Protein AF-A0A6M4BU03-F1 (afdb_monomer)

Nearest PDB structures (foldseek):
  6pf1-assembly1_A  TM=1.002E+00  e=6.722E-17  Homo sapiens
  8hag-assembly1_K  TM=9.972E-01  e=3.784E-17  Homo sapiens
  8hai-assembly1_K  TM=1.001E+00  e=7.637E-17  Homo sapiens
  7szq-assembly1_A  TM=1.002E+00  e=1.989E-16  Homo sapiens
  8han-assembly1_K  TM=9.966E-01  e=1.356E-16  Homo sapiens

Radius of gyration: 16.06 Å; Cα contacts (8 Å, |Δi|>4): 123; chains: 1; bounding box: 38×26×46 Å

InterPro domains:
  IPR013178 Histone acetyltransferase Rtt109/CBP [PF08214] (1-131)
  IPR013178 Histone acetyltransferase Rtt109/CBP [PTHR13808] (1-131)
  IPR013178 Histone acetyltransferase Rtt109/CBP [SM01250] (1-131)
  IPR031162 CBP/p300-type histone acetyltransferase domain [PS51727] (1-131)

Foldseek 3Di:
DAADCPHDPPRYLEEEDQDDDDAQPDPPNVCSLVVVLCVVLVVLLVSVVSPRDYYYYDLDWDDVPDDRPDPDHDPPDDTDDSVVSVVSVVVSVVVSCVVVSDVDDDDPVVVCVVVVPDDPRNDHDDPPDPD

Organism: NCBI:txid2014633

Secondary structure (DSSP, 8-state):
-EE-TTSPTTTTTEEEE------TT-SSGGGHHHHHHHHHHHHHHHHHHTT--EEEE--PPPPTT--SSSSS--TT-PPPPHHHHHHHHHHHHHHHHHTTS-S----HHHHHHHTT--SGGGS---TT---

Solvent-accessible surface area (backbone atoms only — not comparable to full-atom values): 8233 Å² total; per-residue (Å²): 88,77,30,47,84,88,38,62,82,52,36,40,21,28,35,37,59,83,79,84,72,83,77,90,78,49,81,66,64,92,46,40,68,58,52,56,38,51,53,52,46,51,50,52,38,50,42,42,76,75,61,36,80,47,78,46,76,73,68,70,58,73,58,94,93,55,61,88,72,59,81,81,68,60,91,86,64,78,82,57,54,54,70,58,43,46,53,50,51,48,57,41,49,54,51,27,38,78,71,64,61,37,89,78,86,73,57,69,68,61,46,40,61,76,69,60,65,85,52,77,78,62,50,65,78,55,90,90,54,97,112

Sequence (131 aa):
QEYGSESPSPNTRRVYIAYLDSVHFFQPRQYRTAVYHEILLGYLDYAKQLGYTMAHIWACPPSEGDDYIFHCHPPEQKIPKPKRLQEWYKKMLDKGIIERIILDYKDILKQAMEDNISSAAELPYFEGDFW

pLDDT: mean 97.23, std 2.54, range [81.5, 98.88]

Structure (mmCIF, N/CA/C/O backbone):
data_AF-A0A6M4BU03-F1
#
_entry.id   AF-A0A6M4BU03-F1
#
loop_
_atom_site.group_PDB
_atom_site.id
_atom_site.type_symbol
_atom_site.label_atom_id
_atom_site.label_alt_id
_atom_site.label_comp_id
_atom_site.label_asym_id
_atom_site.label_entity_id
_atom_site.label_seq_id
_atom_site.pdbx_PDB_ins_code
_atom_site.Cartn_x
_atom_site.Cartn_y
_atom_site.Cartn_z
_atom_site.occupancy
_atom_site.B_iso_or_equiv
_atom_site.auth_seq_id
_atom_site.auth_comp_id
_atom_site.auth_asym_id
_atom_site.auth_atom_id
_atom_site.pdbx_PDB_model_num
ATOM 1 N N . GLN A 1 1 ? 2.754 -8.130 5.870 1.00 97.94 1 GLN A N 1
ATOM 2 C CA . GLN A 1 1 ? 2.440 -8.502 7.265 1.00 97.94 1 GLN A CA 1
ATOM 3 C C . GLN A 1 1 ? 0.929 -8.463 7.415 1.00 97.94 1 GLN A C 1
ATOM 5 O O . GLN A 1 1 ? 0.322 -7.525 6.908 1.00 97.94 1 GLN A O 1
ATOM 10 N N . GLU A 1 2 ? 0.320 -9.469 8.038 1.00 98.56 2 GLU A N 1
ATOM 11 C CA . GLU A 1 2 ? -1.141 -9.610 8.101 1.00 98.56 2 GLU A CA 1
ATOM 12 C C . GLU A 1 2 ? -1.582 -9.856 9.544 1.00 98.56 2 GLU A C 1
ATOM 14 O O . GLU A 1 2 ? -1.234 -10.869 10.146 1.00 98.56 2 GLU A O 1
ATOM 19 N N . TYR A 1 3 ? -2.351 -8.922 10.095 1.00 98.62 3 TYR A N 1
ATOM 20 C CA . TYR A 1 3 ? -2.844 -8.957 11.468 1.00 98.62 3 TYR A CA 1
ATOM 21 C C . TYR A 1 3 ? -4.321 -9.348 11.442 1.00 98.62 3 TYR A C 1
ATOM 23 O O . TYR A 1 3 ? -5.178 -8.561 11.035 1.00 98.62 3 TYR A O 1
ATOM 31 N N . GLY A 1 4 ? -4.603 -10.604 11.789 1.00 98.44 4 GLY A N 1
ATOM 32 C CA . GLY A 1 4 ? -5.924 -11.220 11.650 1.00 98.44 4 GLY A CA 1
ATOM 33 C C . GLY A 1 4 ? -6.974 -10.704 12.642 1.00 98.44 4 GLY A C 1
ATOM 34 O O . GLY A 1 4 ? -6.783 -9.706 13.339 1.00 98.44 4 GLY A O 1
ATOM 35 N N . SER A 1 5 ? -8.106 -11.411 12.717 1.00 98.00 5 SER A N 1
ATOM 36 C CA . SER A 1 5 ? -9.197 -11.097 13.655 1.00 98.00 5 SER A CA 1
ATOM 37 C C . SER A 1 5 ? -8.808 -11.258 15.122 1.00 98.00 5 SER A C 1
ATOM 39 O O . SER A 1 5 ? -9.342 -10.545 15.962 1.00 98.00 5 SER A O 1
ATOM 41 N N . GLU A 1 6 ? -7.866 -12.156 15.408 1.00 98.00 6 GLU A N 1
ATOM 42 C CA . GLU A 1 6 ? -7.403 -12.457 16.768 1.00 98.00 6 GLU A CA 1
ATOM 43 C C . GLU A 1 6 ? -6.251 -11.548 17.222 1.00 98.00 6 GLU A C 1
ATOM 45 O O . GLU A 1 6 ? -5.799 -11.636 18.362 1.00 98.00 6 GLU A O 1
ATOM 50 N N . SER A 1 7 ? -5.737 -10.678 16.343 1.00 98.25 7 SER A N 1
ATOM 51 C CA . SER A 1 7 ? -4.741 -9.684 16.743 1.00 98.25 7 SER A CA 1
ATOM 52 C C . SER A 1 7 ? -5.394 -8.633 17.645 1.00 98.25 7 SER A C 1
ATOM 54 O O . SER A 1 7 ? -6.515 -8.216 17.351 1.00 98.25 7 SER A O 1
ATOM 56 N N . PRO A 1 8 ? -4.728 -8.165 18.713 1.00 97.88 8 PRO A N 1
ATOM 57 C CA . PRO A 1 8 ? -5.265 -7.106 19.556 1.00 97.88 8 PRO A CA 1
ATOM 58 C C . PRO A 1 8 ? -5.348 -5.773 18.800 1.00 97.88 8 PRO A C 1
ATOM 60 O O . PRO A 1 8 ? -4.592 -5.512 17.858 1.00 97.88 8 PRO A O 1
ATOM 63 N N . SER A 1 9 ? -6.260 -4.911 19.249 1.00 96.56 9 SER A N 1
ATOM 64 C CA . SER A 1 9 ? -6.272 -3.500 18.853 1.00 96.56 9 SER A CA 1
ATOM 65 C C . SER A 1 9 ? -4.932 -2.853 19.242 1.00 96.56 9 SER A C 1
ATOM 67 O O . SER A 1 9 ? -4.421 -3.179 20.316 1.00 96.56 9 SER A O 1
ATOM 69 N N . PRO A 1 10 ? -4.355 -1.956 18.419 1.00 97.62 10 PRO A N 1
ATOM 70 C CA . PRO A 1 10 ? -4.931 -1.331 17.217 1.00 97.62 10 PRO A CA 1
ATOM 71 C C . PRO A 1 10 ? -4.721 -2.093 15.898 1.00 97.62 10 PRO A C 1
ATOM 73 O O . PRO A 1 10 ? -5.168 -1.620 14.852 1.00 97.62 10 PRO A O 1
ATOM 76 N N . ASN A 1 11 ? -4.082 -3.265 15.908 1.00 98.50 11 ASN A N 1
ATOM 77 C CA . ASN A 1 11 ? -3.650 -3.957 14.690 1.00 98.50 11 ASN A CA 1
ATOM 78 C C . ASN A 1 11 ? -4.696 -4.883 14.052 1.00 98.50 11 ASN A C 1
ATOM 80 O O . ASN A 1 11 ? -4.521 -5.279 12.902 1.00 98.50 11 ASN A O 1
ATOM 84 N N . THR A 1 12 ? -5.765 -5.237 14.767 1.00 98.56 12 THR A N 1
ATOM 85 C CA . THR A 1 12 ? -6.818 -6.159 14.308 1.00 98.56 12 THR A CA 1
ATOM 86 C C . THR A 1 12 ? -7.300 -5.862 12.882 1.00 98.56 12 THR A C 1
ATOM 88 O O . THR A 1 12 ? -7.699 -4.736 12.583 1.00 98.56 12 THR A O 1
ATOM 91 N N . ARG A 1 13 ? -7.333 -6.888 12.018 1.00 98.56 13 ARG A N 1
ATOM 92 C CA . ARG A 1 13 ? -7.816 -6.827 10.619 1.00 98.56 13 ARG A CA 1
ATOM 93 C C . ARG A 1 13 ? -7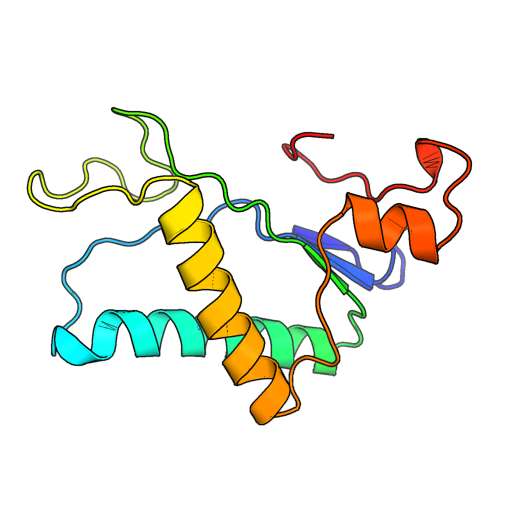.072 -5.824 9.727 1.00 98.56 13 ARG A C 1
ATOM 95 O O . ARG A 1 13 ? -7.671 -5.232 8.826 1.00 98.56 13 ARG A O 1
ATOM 102 N N . ARG A 1 14 ? -5.761 -5.665 9.921 1.00 98.81 14 ARG A N 1
ATOM 103 C CA . ARG A 1 14 ? -4.915 -4.787 9.096 1.00 98.81 14 ARG A CA 1
ATOM 104 C C . ARG A 1 14 ? -3.868 -5.569 8.312 1.00 98.81 14 ARG A C 1
ATOM 106 O O . ARG A 1 14 ? -3.296 -6.535 8.816 1.00 98.81 14 ARG A O 1
ATOM 113 N N . VAL A 1 15 ? -3.583 -5.121 7.095 1.00 98.88 15 VAL A N 1
ATOM 114 C CA . VAL A 1 15 ? -2.433 -5.584 6.305 1.00 98.88 15 VAL A CA 1
ATOM 115 C C . VAL A 1 15 ? -1.424 -4.453 6.130 1.00 98.88 15 VAL A C 1
ATOM 117 O O . VAL A 1 15 ? -1.807 -3.293 6.008 1.00 98.88 15 VAL A O 1
ATOM 120 N N . TYR A 1 16 ? -0.137 -4.787 6.112 1.00 98.75 16 TYR A N 1
ATOM 121 C CA . TYR A 1 16 ? 0.963 -3.845 5.886 1.00 98.75 16 TYR A CA 1
ATOM 122 C C . TYR A 1 16 ? 1.933 -4.400 4.837 1.00 98.75 16 TYR A C 1
ATOM 124 O O . TYR A 1 16 ? 2.414 -5.536 4.961 1.00 98.75 16 TYR A O 1
ATOM 132 N N . ILE A 1 17 ? 2.215 -3.607 3.800 1.00 98.38 17 ILE A N 1
ATOM 133 C CA . ILE A 1 17 ? 3.204 -3.942 2.770 1.00 98.38 17 ILE A CA 1
ATOM 134 C C . ILE A 1 17 ? 4.583 -3.527 3.283 1.00 98.38 17 ILE A C 1
ATOM 136 O O . ILE A 1 17 ? 4.936 -2.355 3.222 1.00 98.38 17 ILE A O 1
ATOM 140 N N . ALA A 1 18 ? 5.352 -4.501 3.775 1.00 96.12 18 ALA A N 1
ATOM 141 C CA . ALA A 1 18 ? 6.676 -4.246 4.343 1.00 96.12 18 ALA A CA 1
ATOM 142 C C . ALA A 1 18 ? 7.725 -3.948 3.263 1.00 96.12 18 ALA A C 1
ATOM 14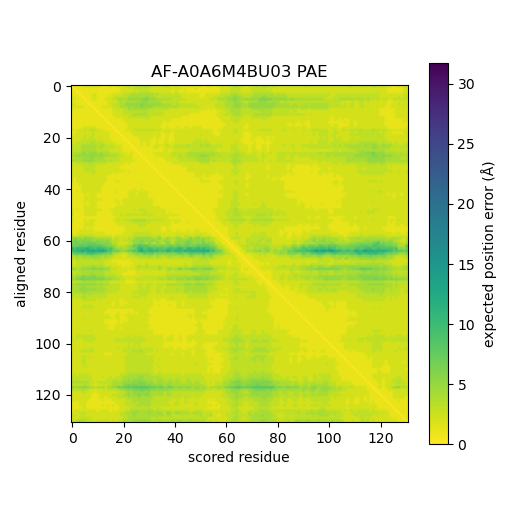4 O O . ALA A 1 18 ? 8.461 -2.975 3.364 1.00 96.12 18 ALA A O 1
ATOM 145 N N . TYR A 1 19 ? 7.760 -4.765 2.207 1.00 96.56 19 TYR A N 1
ATOM 146 C CA . TYR A 1 19 ? 8.648 -4.575 1.067 1.00 96.56 19 TYR A CA 1
ATOM 147 C C . TYR A 1 19 ? 7.925 -4.927 -0.225 1.00 96.56 19 TYR A C 1
ATOM 149 O O . TYR A 1 19 ? 7.1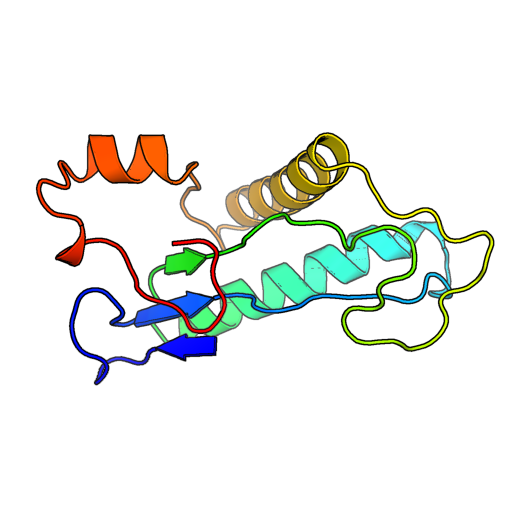46 -5.881 -0.286 1.00 96.56 19 TYR A O 1
ATOM 157 N N . LEU A 1 20 ? 8.217 -4.156 -1.264 1.00 97.19 20 LEU A N 1
ATOM 158 C CA . LEU A 1 20 ? 7.838 -4.442 -2.636 1.00 97.19 20 LEU A CA 1
ATOM 159 C C . LEU A 1 20 ? 8.987 -4.017 -3.532 1.00 97.19 20 LEU A C 1
ATOM 161 O O . LEU A 1 20 ? 9.543 -2.932 -3.367 1.00 97.19 20 LEU A O 1
ATOM 165 N N . ASP A 1 21 ? 9.320 -4.869 -4.488 1.00 97.94 21 ASP A N 1
ATOM 166 C CA . ASP A 1 21 ? 10.443 -4.644 -5.379 1.00 97.94 21 ASP A CA 1
ATOM 167 C C . ASP A 1 21 ? 10.159 -5.230 -6.762 1.00 97.94 21 ASP A C 1
ATOM 169 O O . ASP A 1 21 ? 9.247 -6.044 -6.937 1.00 97.94 21 ASP A O 1
ATOM 173 N N . SER A 1 22 ? 10.926 -4.816 -7.767 1.00 97.94 22 SER A N 1
ATOM 174 C CA . SER A 1 22 ? 10.801 -5.369 -9.112 1.00 97.94 22 SER A CA 1
ATOM 175 C C . SER A 1 22 ? 12.068 -5.187 -9.934 1.00 97.94 22 SER A C 1
ATOM 177 O O . SER A 1 22 ? 12.688 -4.130 -9.891 1.00 97.94 22 SER A O 1
ATOM 179 N N . VAL A 1 23 ? 12.345 -6.139 -10.824 1.00 97.38 23 VAL A N 1
ATOM 180 C CA . VAL A 1 23 ? 13.270 -5.947 -11.948 1.00 97.38 23 VAL A CA 1
ATOM 181 C C . VAL A 1 23 ? 12.494 -5.646 -13.231 1.00 97.38 23 VAL A C 1
ATOM 183 O O . VAL A 1 23 ? 11.453 -6.234 -13.523 1.00 97.38 23 VAL A O 1
ATOM 186 N N . HIS A 1 24 ? 12.972 -4.691 -14.023 1.00 96.94 24 HIS A N 1
ATOM 187 C CA . HIS A 1 24 ? 12.170 -4.021 -15.053 1.00 96.94 24 HIS A CA 1
ATOM 188 C C . HIS A 1 24 ? 11.986 -4.795 -16.378 1.00 96.94 24 HIS A C 1
ATOM 190 O O . HIS A 1 24 ? 11.540 -4.217 -17.371 1.00 96.94 24 HIS A O 1
ATOM 196 N N . PHE A 1 25 ? 12.257 -6.101 -16.397 1.00 97.88 25 PHE A N 1
ATOM 197 C CA . PHE A 1 25 ? 12.322 -6.928 -17.611 1.00 97.88 25 PHE A CA 1
ATOM 198 C C . PHE A 1 25 ? 10.978 -7.408 -18.184 1.00 97.88 25 PHE A C 1
ATOM 200 O O . PHE A 1 25 ? 10.978 -8.044 -19.235 1.00 97.88 25 PHE A O 1
ATOM 207 N N . PHE A 1 26 ? 9.841 -7.116 -17.541 1.00 98.31 26 PHE A N 1
ATOM 208 C CA . PHE A 1 26 ? 8.514 -7.539 -18.013 1.00 98.31 26 PHE A CA 1
ATOM 209 C C . PHE A 1 26 ? 8.270 -7.210 -19.501 1.00 98.31 26 PHE A C 1
ATOM 211 O O . PHE A 1 26 ? 8.522 -6.083 -19.942 1.00 98.31 26 PHE A O 1
ATOM 218 N N . GLN A 1 27 ? 7.713 -8.171 -20.248 1.00 97.62 27 GLN A N 1
ATOM 219 C CA . GLN A 1 27 ? 7.371 -8.032 -21.665 1.00 97.62 27 GLN A CA 1
ATOM 220 C C . GLN A 1 27 ? 5.889 -8.348 -21.927 1.00 97.62 27 GLN A C 1
ATOM 222 O O . GLN 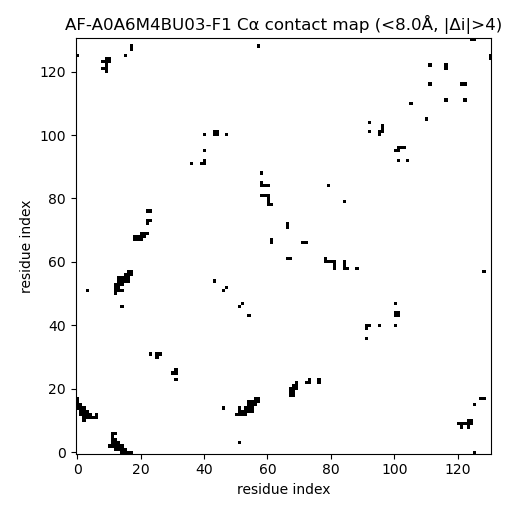A 1 27 ? 5.417 -9.382 -21.458 1.00 97.62 27 GLN A O 1
ATOM 227 N N . PRO A 1 28 ? 5.168 -7.526 -22.720 1.00 97.81 28 PRO A N 1
ATOM 228 C CA . PRO A 1 28 ? 5.603 -6.260 -23.330 1.00 97.81 28 PRO A CA 1
ATOM 229 C C . PRO A 1 28 ? 5.793 -5.121 -22.315 1.00 97.81 28 PRO A C 1
ATOM 231 O O . PRO A 1 28 ? 4.969 -4.929 -21.417 1.00 97.81 28 PRO A O 1
ATOM 234 N N . ARG A 1 29 ? 6.845 -4.305 -22.498 1.00 97.31 29 ARG A N 1
ATOM 235 C CA . ARG A 1 29 ? 7.227 -3.229 -21.557 1.00 97.31 29 ARG A CA 1
ATOM 236 C C . ARG A 1 29 ? 6.085 -2.264 -21.226 1.00 97.31 29 ARG A C 1
ATOM 238 O O . ARG A 1 29 ? 5.999 -1.820 -20.081 1.00 97.31 29 ARG A O 1
ATOM 245 N N . GLN A 1 30 ? 5.222 -1.928 -22.189 1.00 98.00 30 GLN A N 1
ATOM 246 C CA . GLN A 1 30 ? 4.139 -0.965 -21.957 1.00 98.00 30 GLN A CA 1
ATOM 247 C C . GLN A 1 30 ? 3.111 -1.419 -20.906 1.00 98.00 30 GLN A C 1
ATOM 249 O O . GLN A 1 30 ? 2.456 -0.571 -20.309 1.00 98.00 30 GLN A O 1
ATOM 254 N N . TYR A 1 31 ? 2.998 -2.724 -20.635 1.00 98.38 31 TYR A N 1
ATOM 255 C CA . TYR A 1 31 ? 2.039 -3.266 -19.666 1.00 98.38 31 TYR A CA 1
ATOM 256 C C . TYR A 1 31 ? 2.629 -3.491 -18.274 1.00 98.38 31 TYR A C 1
ATOM 258 O O . TYR A 1 31 ? 1.885 -3.758 -17.338 1.00 98.38 31 TYR A O 1
ATOM 266 N N . ARG A 1 32 ? 3.946 -3.331 -18.100 1.00 98.44 32 ARG A N 1
ATOM 267 C CA . ARG A 1 32 ? 4.647 -3.633 -16.843 1.00 98.44 32 ARG A CA 1
ATOM 268 C C . ARG A 1 32 ? 4.020 -2.955 -15.624 1.00 98.44 32 ARG A C 1
ATOM 270 O O . ARG A 1 32 ? 3.728 -3.608 -14.633 1.00 98.44 32 ARG A O 1
ATOM 277 N N . THR A 1 33 ? 3.790 -1.644 -15.703 1.00 98.25 33 THR A N 1
ATOM 278 C CA . THR A 1 33 ? 3.176 -0.899 -14.594 1.00 98.25 33 THR A CA 1
ATOM 279 C C . THR A 1 33 ? 1.732 -1.324 -14.343 1.00 98.25 33 THR A C 1
ATOM 281 O O . THR A 1 33 ? 1.348 -1.440 -13.186 1.00 98.25 33 THR A O 1
ATOM 284 N N . ALA A 1 34 ? 0.956 -1.589 -15.398 1.00 98.50 34 ALA A N 1
ATOM 285 C CA . ALA A 1 34 ? -0.414 -2.069 -15.245 1.00 98.50 34 ALA A CA 1
ATOM 286 C C . ALA A 1 34 ? -0.438 -3.410 -14.498 1.00 98.50 34 ALA A C 1
ATOM 288 O O . ALA A 1 34 ? -1.162 -3.549 -13.526 1.00 98.50 34 ALA A O 1
ATOM 289 N N . VAL A 1 35 ? 0.440 -4.345 -14.865 1.00 98.75 35 VAL A N 1
ATOM 290 C CA . VAL A 1 35 ? 0.552 -5.654 -14.204 1.00 98.75 35 VAL A CA 1
ATOM 291 C C . VAL A 1 35 ? 0.926 -5.524 -12.729 1.00 98.75 35 VAL A C 1
ATOM 293 O O . VAL A 1 35 ? 0.331 -6.194 -11.893 1.00 98.75 35 VAL A O 1
ATOM 296 N N . TYR A 1 36 ? 1.858 -4.636 -12.379 1.00 98.75 36 TYR A N 1
ATOM 297 C CA . TYR A 1 36 ? 2.190 -4.383 -10.972 1.00 98.75 36 TYR A CA 1
ATOM 298 C C . TYR A 1 36 ? 0.987 -3.853 -10.181 1.00 98.75 36 TYR A C 1
ATOM 300 O O . TYR A 1 36 ? 0.776 -4.260 -9.040 1.00 98.75 36 TYR A O 1
ATOM 308 N N . HIS A 1 37 ? 0.185 -2.970 -10.786 1.00 98.88 37 HIS A N 1
ATOM 309 C CA . HIS A 1 37 ? -1.044 -2.482 -10.163 1.00 98.88 37 HIS A CA 1
ATOM 310 C C . HIS A 1 37 ? -2.079 -3.600 -10.007 1.00 98.88 37 HIS A C 1
ATOM 312 O O . HIS A 1 37 ? -2.668 -3.698 -8.939 1.00 98.88 37 HIS A O 1
ATOM 318 N N . GLU A 1 38 ? -2.273 -4.459 -11.014 1.00 98.81 38 GLU A N 1
ATOM 319 C CA . GLU A 1 38 ? -3.212 -5.588 -10.918 1.00 98.81 38 GLU A CA 1
ATOM 320 C C . GLU A 1 38 ? -2.829 -6.565 -9.803 1.00 98.81 38 GLU A C 1
ATOM 322 O O . GLU A 1 38 ? -3.703 -7.043 -9.088 1.00 98.81 38 GLU A O 1
ATOM 327 N N . ILE A 1 39 ? -1.535 -6.836 -9.605 1.00 98.88 39 ILE A N 1
ATOM 328 C CA . ILE A 1 39 ? -1.073 -7.699 -8.506 1.00 98.88 39 ILE A CA 1
ATOM 329 C C . ILE A 1 39 ? -1.432 -7.080 -7.149 1.00 98.88 39 ILE A C 1
ATOM 331 O O . ILE A 1 39 ? -1.969 -7.764 -6.280 1.00 98.88 39 ILE A O 1
ATOM 335 N N . LEU A 1 40 ? -1.166 -5.782 -6.970 1.00 98.88 40 LEU A N 1
ATOM 336 C CA . LEU A 1 40 ? -1.487 -5.079 -5.727 1.00 98.88 40 LEU A CA 1
ATOM 337 C C . LEU A 1 40 ? -2.994 -4.999 -5.482 1.00 98.88 40 LEU A C 1
ATOM 339 O O . LEU A 1 40 ? -3.445 -5.284 -4.378 1.00 98.88 40 LEU A O 1
ATOM 343 N N . LEU A 1 41 ? -3.777 -4.652 -6.501 1.00 98.88 41 LEU A N 1
ATOM 344 C CA . LEU A 1 41 ? -5.232 -4.590 -6.395 1.00 98.88 41 LEU A CA 1
ATOM 345 C C . LEU A 1 41 ? -5.841 -5.965 -6.133 1.00 98.88 41 LEU A C 1
ATOM 347 O O . LEU A 1 41 ? -6.715 -6.075 -5.280 1.00 98.88 41 LEU A O 1
ATOM 351 N N . GLY A 1 42 ? -5.338 -7.013 -6.787 1.00 98.88 42 GLY A N 1
ATOM 352 C CA . GLY A 1 42 ? -5.740 -8.391 -6.518 1.00 98.88 42 GLY A CA 1
ATOM 353 C C . GLY A 1 42 ? -5.437 -8.816 -5.081 1.00 98.88 42 GLY A C 1
ATOM 354 O O . GLY A 1 42 ? -6.279 -9.441 -4.443 1.00 98.88 42 GLY A O 1
ATOM 355 N N . TYR A 1 43 ? -4.282 -8.422 -4.531 1.00 98.88 43 TYR A N 1
ATOM 356 C CA . TYR A 1 43 ? -3.968 -8.652 -3.119 1.00 98.88 43 TYR A CA 1
ATOM 357 C C . TYR A 1 43 ? -4.937 -7.918 -2.183 1.00 98.88 43 TYR A C 1
ATOM 359 O O . TYR A 1 43 ? -5.461 -8.520 -1.247 1.00 98.88 43 TYR A O 1
ATOM 367 N N . LEU A 1 44 ? -5.208 -6.634 -2.441 1.00 98.88 44 LEU A N 1
ATOM 368 C CA . LEU A 1 44 ? -6.124 -5.838 -1.620 1.00 98.88 44 LEU A CA 1
ATOM 369 C C . LEU A 1 44 ? -7.563 -6.363 -1.683 1.00 98.88 44 LEU A C 1
ATOM 371 O O . LEU A 1 44 ? -8.231 -6.422 -0.651 1.00 98.88 44 LEU A O 1
ATOM 375 N N . ASP A 1 45 ? -8.030 -6.779 -2.861 1.00 98.81 45 ASP A N 1
ATOM 376 C CA . ASP A 1 45 ? -9.354 -7.380 -3.021 1.00 98.81 45 ASP A CA 1
ATOM 377 C C . ASP A 1 45 ? -9.447 -8.721 -2.292 1.00 98.81 45 ASP A C 1
ATOM 379 O O . ASP A 1 45 ? -10.394 -8.964 -1.545 1.00 98.81 45 ASP A O 1
ATOM 383 N N . TYR A 1 46 ? -8.418 -9.561 -2.409 1.00 98.81 46 TYR A N 1
ATOM 384 C CA . TYR A 1 46 ? -8.352 -10.823 -1.682 1.00 98.81 46 TYR A CA 1
ATOM 385 C C . TYR A 1 46 ? -8.353 -10.616 -0.159 1.00 98.81 46 TYR A C 1
ATOM 387 O O . TYR A 1 46 ? -9.155 -11.224 0.551 1.00 98.81 46 TYR A O 1
ATOM 395 N N . ALA A 1 47 ? -7.523 -9.705 0.359 1.00 98.75 47 ALA A N 1
ATOM 396 C CA . ALA A 1 47 ? -7.500 -9.371 1.783 1.00 98.75 47 ALA A CA 1
ATOM 397 C C . ALA A 1 47 ? -8.864 -8.837 2.260 1.00 98.75 47 ALA A C 1
ATOM 399 O O . ALA A 1 47 ? -9.369 -9.239 3.310 1.00 98.75 47 ALA A O 1
ATOM 400 N N . LYS A 1 48 ? -9.522 -7.990 1.464 1.00 98.56 48 LYS A N 1
ATOM 401 C CA . LYS A 1 48 ? -10.882 -7.521 1.752 1.00 98.56 48 LYS A CA 1
ATOM 402 C C . LYS A 1 48 ? -11.887 -8.673 1.826 1.00 98.56 48 LYS A C 1
ATOM 404 O O . LYS A 1 48 ? -12.691 -8.702 2.757 1.00 98.56 48 LYS A O 1
ATOM 409 N N . GLN A 1 49 ? -11.839 -9.631 0.899 1.00 98.50 49 GLN A N 1
ATOM 410 C CA . GLN A 1 49 ? -12.714 -10.815 0.914 1.00 98.50 49 GLN A CA 1
ATOM 411 C C . GLN A 1 49 ? -12.503 -11.682 2.167 1.00 98.50 49 GLN A C 1
ATOM 413 O O . GLN A 1 49 ? -13.462 -12.245 2.692 1.00 98.50 49 GLN A O 1
ATOM 418 N N . LEU A 1 50 ? -11.277 -11.736 2.695 1.00 98.56 50 LEU A N 1
ATOM 419 C CA . LEU A 1 50 ? -10.960 -12.390 3.971 1.00 98.56 50 LEU A CA 1
ATOM 420 C C . LEU A 1 50 ? -11.377 -11.571 5.211 1.00 98.56 50 LEU A C 1
ATOM 422 O O . LEU A 1 50 ? -11.270 -12.042 6.346 1.00 98.56 50 LEU A O 1
ATOM 426 N N . GLY A 1 51 ? -11.879 -10.351 5.018 1.00 98.56 51 GLY A N 1
ATOM 427 C CA . GLY A 1 51 ? -12.377 -9.483 6.081 1.00 98.56 51 GLY A CA 1
ATOM 428 C C . GLY A 1 51 ? -11.312 -8.601 6.732 1.00 98.56 51 GLY A C 1
ATOM 429 O O . GLY A 1 51 ? -11.527 -8.142 7.856 1.00 98.56 51 GLY A O 1
ATOM 430 N N . TYR A 1 52 ? -10.173 -8.365 6.077 1.00 98.81 52 TYR A N 1
ATOM 431 C CA . TYR A 1 52 ? -9.288 -7.263 6.457 1.00 98.81 52 TYR A CA 1
ATOM 432 C C . TYR A 1 52 ? -9.957 -5.934 6.099 1.00 98.81 52 TYR A C 1
ATOM 434 O O . TYR A 1 52 ? -10.622 -5.814 5.070 1.00 98.81 52 TYR A O 1
ATOM 442 N N . THR A 1 53 ? -9.813 -4.937 6.967 1.00 98.38 53 THR A N 1
ATOM 443 C CA . THR A 1 53 ? -10.540 -3.666 6.853 1.00 98.38 53 THR A CA 1
ATOM 444 C C . THR A 1 53 ? -9.645 -2.513 6.431 1.00 98.38 53 THR A C 1
ATOM 446 O O . THR A 1 53 ? -10.147 -1.537 5.882 1.00 98.38 53 THR A O 1
ATOM 449 N N . MET A 1 54 ? -8.331 -2.609 6.664 1.00 98.44 54 MET A N 1
ATOM 450 C CA . MET A 1 54 ? -7.379 -1.555 6.315 1.00 98.44 54 MET A CA 1
ATOM 451 C C . MET A 1 54 ? -6.060 -2.119 5.795 1.00 98.44 54 MET A C 1
ATOM 453 O O . MET A 1 54 ? -5.540 -3.108 6.313 1.00 98.44 54 MET A O 1
ATOM 457 N N . ALA A 1 55 ? -5.500 -1.435 4.802 1.00 98.56 55 ALA A N 1
ATOM 458 C CA . ALA A 1 55 ? -4.184 -1.707 4.250 1.00 98.56 55 ALA A CA 1
ATOM 459 C C . ALA A 1 55 ? -3.269 -0.497 4.445 1.00 98.56 55 ALA A C 1
ATOM 461 O O . ALA A 1 55 ? -3.690 0.642 4.254 1.00 98.56 55 ALA A O 1
ATOM 462 N N . HIS A 1 56 ? -2.016 -0.760 4.802 1.00 98.75 56 HIS A N 1
ATOM 463 C CA . HIS A 1 56 ? -1.005 0.250 5.091 1.00 98.75 56 HIS A CA 1
ATOM 464 C C . HIS A 1 56 ? 0.167 0.101 4.132 1.00 98.75 56 HIS A C 1
ATOM 466 O O . HIS A 1 56 ? 0.680 -1.001 3.919 1.00 98.75 56 HIS A O 1
ATOM 472 N N . ILE A 1 57 ? 0.571 1.222 3.538 1.00 98.56 57 ILE A N 1
ATOM 473 C CA . ILE A 1 57 ? 1.664 1.287 2.570 1.00 98.56 57 ILE A CA 1
ATOM 474 C C . ILE A 1 57 ? 2.577 2.437 2.968 1.00 98.56 57 ILE A C 1
ATOM 476 O O . ILE A 1 57 ? 2.186 3.605 2.889 1.00 98.56 57 ILE A O 1
ATOM 480 N N . TRP A 1 58 ? 3.819 2.115 3.316 1.00 97.94 58 TRP A N 1
ATOM 481 C CA . TRP A 1 58 ? 4.866 3.116 3.426 1.00 97.94 58 TRP A CA 1
ATOM 482 C C . TRP A 1 58 ? 5.534 3.304 2.060 1.00 97.94 58 TRP A C 1
ATOM 484 O O . TRP A 1 58 ? 6.270 2.452 1.568 1.00 97.94 58 TRP A O 1
ATOM 494 N N . ALA A 1 59 ? 5.248 4.429 1.401 1.00 96.38 59 ALA A N 1
ATOM 495 C CA . ALA A 1 59 ? 5.805 4.753 0.087 1.00 96.38 59 ALA A CA 1
ATOM 496 C C . ALA A 1 59 ? 7.262 5.254 0.185 1.00 96.38 59 ALA A C 1
ATOM 498 O O . ALA A 1 59 ? 7.552 6.412 -0.134 1.00 96.38 59 ALA A O 1
ATOM 499 N N . CYS A 1 60 ? 8.166 4.376 0.620 1.00 94.50 60 CYS A N 1
ATOM 500 C CA . CYS A 1 60 ? 9.598 4.630 0.746 1.00 94.50 60 CYS A CA 1
ATOM 501 C C . CYS A 1 60 ? 10.350 3.970 -0.422 1.00 94.50 60 CYS A C 1
ATOM 503 O O . CYS A 1 60 ? 10.258 2.755 -0.581 1.00 94.50 60 CYS A O 1
ATOM 505 N N . PRO A 1 61 ? 11.022 4.728 -1.307 1.00 91.62 61 PRO A N 1
ATOM 506 C CA . PRO A 1 61 ? 11.953 4.130 -2.257 1.00 91.62 61 PRO A CA 1
ATOM 507 C C . PRO A 1 61 ? 13.252 3.711 -1.542 1.00 91.62 61 PRO A C 1
ATOM 509 O O . PRO A 1 61 ? 13.628 4.365 -0.566 1.00 91.62 61 PRO A O 1
ATOM 512 N N . PRO A 1 62 ? 13.970 2.688 -2.041 1.00 91.62 62 PRO A N 1
ATOM 513 C CA . PRO A 1 62 ? 15.262 2.304 -1.480 1.00 91.62 62 PRO A CA 1
ATOM 514 C C . PRO A 1 62 ? 16.284 3.441 -1.607 1.00 91.62 62 PRO A C 1
ATOM 516 O O . PRO A 1 62 ? 16.213 4.260 -2.535 1.00 91.62 62 PRO A O 1
ATOM 519 N N . SER A 1 63 ? 17.236 3.488 -0.672 1.00 89.00 63 SER A N 1
ATOM 520 C CA . SER A 1 63 ? 18.380 4.400 -0.754 1.00 89.00 63 SER A CA 1
ATOM 521 C C . SER A 1 63 ? 19.287 4.020 -1.927 1.00 89.00 63 SER A C 1
ATOM 523 O O . SER A 1 63 ? 19.221 2.916 -2.467 1.00 89.00 63 SER A O 1
ATOM 525 N N . GLU A 1 64 ? 20.154 4.941 -2.343 1.00 84.31 64 GLU A N 1
ATOM 526 C CA . GLU A 1 64 ? 21.130 4.649 -3.391 1.00 84.31 64 GLU A CA 1
ATOM 527 C C . GLU A 1 64 ? 22.081 3.527 -2.946 1.00 84.31 64 GLU A C 1
ATOM 529 O O . GLU A 1 64 ? 22.776 3.665 -1.943 1.00 84.31 64 GLU A O 1
ATOM 534 N N . GLY A 1 65 ? 22.103 2.427 -3.703 1.00 81.50 65 GLY A N 1
ATOM 535 C CA . GLY A 1 65 ? 22.915 1.243 -3.406 1.00 81.50 65 GLY A CA 1
ATOM 536 C C . GLY A 1 65 ? 22.214 0.164 -2.575 1.00 81.50 65 GLY A C 1
ATOM 537 O O . GLY A 1 65 ? 22.778 -0.921 -2.446 1.00 81.50 65 GLY A O 1
ATOM 538 N N . ASP A 1 66 ? 21.002 0.421 -2.074 1.00 90.06 66 ASP A N 1
ATOM 539 C CA . ASP A 1 66 ? 20.207 -0.568 -1.343 1.00 90.06 66 ASP A CA 1
ATOM 540 C C . ASP A 1 66 ? 19.269 -1.338 -2.286 1.00 90.06 66 ASP A C 1
ATOM 542 O O . ASP A 1 66 ? 18.627 -0.761 -3.167 1.00 90.06 66 ASP A O 1
ATOM 546 N N . ASP A 1 67 ? 19.132 -2.641 -2.040 1.00 92.69 67 ASP A N 1
ATOM 547 C CA . ASP A 1 67 ? 18.168 -3.519 -2.703 1.00 92.69 67 ASP A CA 1
ATOM 548 C C . ASP A 1 67 ? 17.149 -4.014 -1.666 1.00 92.69 67 ASP A C 1
ATOM 550 O O . ASP A 1 67 ? 17.536 -4.534 -0.618 1.00 92.69 67 ASP A O 1
ATOM 554 N N . TYR A 1 68 ? 15.845 -3.884 -1.940 1.00 93.50 68 TYR A N 1
ATOM 555 C CA . TYR A 1 68 ? 14.818 -4.391 -1.021 1.00 93.50 68 TYR A CA 1
ATOM 556 C C . TYR A 1 68 ? 14.675 -5.911 -1.091 1.00 93.50 68 TYR A C 1
ATOM 558 O O . TYR A 1 68 ? 14.681 -6.570 -0.054 1.00 93.50 68 TYR A O 1
ATOM 566 N N . ILE A 1 69 ? 14.518 -6.477 -2.292 1.00 97.75 69 ILE A N 1
ATOM 567 C CA . ILE A 1 69 ? 14.309 -7.921 -2.474 1.00 97.75 69 ILE A CA 1
ATOM 568 C C . ILE A 1 69 ? 15.302 -8.483 -3.490 1.00 97.75 69 ILE A C 1
ATOM 570 O O . ILE A 1 69 ? 15.923 -9.516 -3.238 1.00 97.75 69 ILE A O 1
ATOM 574 N N . PHE A 1 70 ? 15.448 -7.839 -4.650 1.00 97.12 70 PHE A N 1
ATOM 575 C CA . PHE A 1 70 ? 16.266 -8.369 -5.737 1.00 97.12 70 PHE A CA 1
ATOM 576 C C . PHE A 1 70 ? 17.676 -7.796 -5.690 1.00 97.12 70 PHE A C 1
ATOM 578 O O . PHE A 1 70 ? 17.885 -6.620 -5.966 1.00 97.12 70 PHE A O 1
ATOM 585 N N . HIS A 1 71 ? 18.652 -8.648 -5.386 1.00 96.50 71 HIS A N 1
ATOM 586 C CA . HIS A 1 71 ? 20.051 -8.242 -5.381 1.00 96.50 71 HIS A CA 1
ATOM 587 C C . HIS A 1 71 ? 20.528 -7.804 -6.776 1.00 96.50 71 HIS A C 1
ATOM 589 O O . HIS A 1 71 ? 20.351 -8.541 -7.749 1.00 96.50 71 HIS A O 1
ATOM 595 N N . CYS A 1 72 ? 21.213 -6.660 -6.834 1.00 94.81 72 CYS A N 1
ATOM 596 C CA . CYS A 1 72 ? 21.873 -6.103 -8.012 1.00 94.81 72 CYS A CA 1
ATOM 597 C C . CYS A 1 72 ? 20.901 -5.784 -9.162 1.00 94.81 72 CYS A C 1
ATOM 599 O O . CYS A 1 72 ? 20.830 -6.472 -10.185 1.00 94.81 72 CYS A O 1
ATOM 6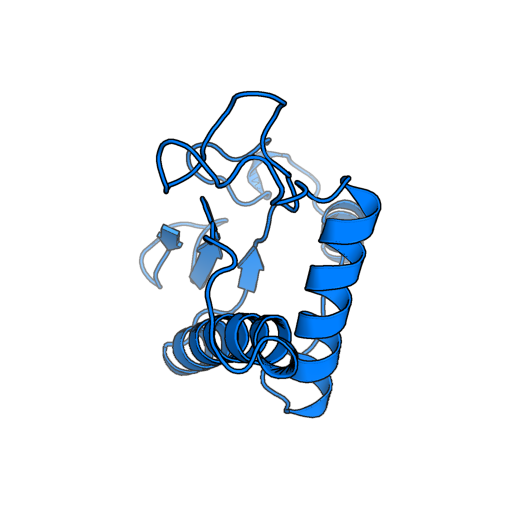01 N N . HIS A 1 73 ? 20.160 -4.687 -9.001 1.00 96.62 73 HIS A N 1
ATOM 602 C CA . HIS A 1 73 ? 19.284 -4.165 -10.046 1.00 96.62 73 HIS A CA 1
ATOM 603 C C . HIS A 1 73 ? 20.032 -3.797 -11.341 1.00 96.62 73 HIS A C 1
ATOM 605 O O . HIS A 1 73 ? 21.191 -3.374 -11.300 1.00 96.62 73 HIS A O 1
ATOM 611 N N . PRO A 1 74 ? 19.363 -3.877 -12.510 1.00 96.38 74 PRO A N 1
ATOM 612 C CA . PRO A 1 74 ? 19.952 -3.437 -13.771 1.00 96.38 74 PRO A CA 1
ATOM 613 C C . PRO A 1 74 ? 20.392 -1.964 -13.696 1.00 96.38 74 PRO A C 1
ATOM 615 O O . PRO A 1 74 ? 19.582 -1.133 -13.277 1.00 96.38 74 PRO A O 1
ATOM 618 N N . PRO A 1 75 ? 21.618 -1.599 -14.121 1.00 94.38 75 PRO A N 1
ATOM 619 C CA . PRO A 1 75 ? 22.151 -0.241 -13.948 1.00 94.38 75 PRO A CA 1
ATOM 620 C C . PRO A 1 75 ? 21.293 0.870 -14.576 1.00 94.38 75 PRO A C 1
ATOM 622 O O . PRO A 1 75 ? 21.296 2.014 -14.128 1.00 94.38 75 PRO A O 1
ATOM 625 N N . GLU A 1 76 ? 20.543 0.552 -15.630 1.00 95.31 76 GLU A N 1
ATOM 626 C CA . GLU A 1 76 ? 19.632 1.470 -16.311 1.00 95.31 76 GLU A CA 1
ATOM 627 C C . GLU A 1 76 ? 18.244 1.586 -15.650 1.00 95.31 76 GLU A C 1
ATOM 629 O O . GLU A 1 76 ? 17.440 2.451 -16.030 1.00 95.31 76 GLU A O 1
ATOM 634 N N . GLN A 1 77 ? 17.938 0.732 -14.668 1.00 96.25 77 GLN A N 1
ATOM 635 C CA . GLN A 1 77 ? 16.692 0.771 -13.915 1.00 96.25 77 GLN A CA 1
ATOM 636 C C . GLN A 1 77 ? 16.715 1.928 -12.913 1.00 96.25 77 GLN A C 1
ATOM 638 O O . GLN A 1 77 ? 17.391 1.906 -11.892 1.00 96.25 77 GLN A O 1
ATOM 643 N N . LYS A 1 78 ? 15.910 2.956 -13.185 1.00 94.19 78 LYS A N 1
ATOM 644 C CA . LYS A 1 78 ? 15.814 4.131 -12.311 1.00 94.19 78 LYS A CA 1
ATOM 645 C C . LYS A 1 78 ? 14.939 3.852 -11.091 1.00 94.19 78 LYS A C 1
ATOM 647 O O . LYS A 1 78 ? 13.757 3.540 -11.254 1.00 94.19 78 LYS A O 1
ATOM 652 N N . ILE A 1 79 ? 15.478 4.106 -9.902 1.00 94.88 79 ILE A N 1
ATOM 653 C CA . ILE A 1 79 ? 14.713 4.152 -8.650 1.00 94.88 79 ILE A CA 1
ATOM 654 C C . ILE A 1 79 ? 13.826 5.416 -8.653 1.00 94.88 79 ILE A C 1
ATOM 656 O O . ILE A 1 79 ? 14.302 6.516 -8.971 1.00 94.88 79 ILE A O 1
ATOM 660 N N . PRO A 1 80 ? 12.512 5.311 -8.377 1.00 94.50 80 PRO A N 1
ATOM 661 C CA . PRO A 1 80 ? 11.639 6.477 -8.316 1.00 94.50 80 PRO A CA 1
ATOM 662 C C . PRO A 1 80 ? 11.961 7.348 -7.094 1.00 94.50 80 PRO A C 1
ATOM 664 O O . PRO A 1 80 ? 12.142 6.854 -5.990 1.00 94.50 80 PRO A O 1
ATOM 667 N N . LYS A 1 81 ? 11.943 8.674 -7.265 1.00 95.12 81 LYS A N 1
ATOM 668 C CA . LYS A 1 81 ? 11.964 9.614 -6.130 1.00 95.12 81 LYS A CA 1
ATOM 669 C C . LYS A 1 81 ? 10.656 9.520 -5.320 1.00 95.12 81 LYS A C 1
ATOM 671 O O . LYS A 1 81 ? 9.628 9.192 -5.922 1.00 95.12 81 LYS A O 1
ATOM 676 N N . PRO A 1 82 ? 10.634 9.925 -4.032 1.00 95.75 82 PRO A N 1
ATOM 677 C CA . PRO A 1 82 ? 9.465 9.768 -3.156 1.00 95.75 82 PRO A CA 1
ATOM 678 C C . PRO A 1 82 ? 8.142 10.255 -3.764 1.00 95.75 82 PRO A C 1
ATOM 680 O O . PRO A 1 82 ? 7.176 9.502 -3.829 1.00 95.75 82 PRO A O 1
ATOM 683 N N . LYS A 1 83 ? 8.110 11.470 -4.332 1.00 97.00 83 LYS A N 1
ATOM 684 C CA . LYS A 1 83 ? 6.899 12.021 -4.971 1.00 97.00 83 LYS A CA 1
ATOM 685 C C . LYS A 1 83 ? 6.375 11.148 -6.119 1.00 97.00 83 LYS A C 1
ATOM 687 O O . LYS A 1 83 ? 5.173 10.940 -6.240 1.00 97.00 83 LYS A O 1
ATOM 692 N N . ARG A 1 84 ? 7.274 10.609 -6.949 1.00 97.69 84 ARG A N 1
ATOM 693 C CA . ARG A 1 84 ? 6.896 9.754 -8.084 1.00 97.69 84 ARG A CA 1
ATOM 694 C C . ARG A 1 84 ? 6.333 8.417 -7.607 1.00 97.69 84 ARG A C 1
ATOM 696 O O . ARG A 1 84 ? 5.393 7.920 -8.218 1.00 97.69 84 ARG A O 1
ATOM 703 N N . LEU A 1 85 ? 6.897 7.844 -6.542 1.00 98.12 85 LEU A N 1
ATOM 704 C CA . LEU A 1 85 ? 6.393 6.607 -5.946 1.00 98.12 85 LEU A CA 1
ATOM 705 C C . LEU A 1 85 ? 5.019 6.820 -5.291 1.00 98.12 85 LEU A C 1
ATOM 707 O O . LEU A 1 85 ? 4.114 6.017 -5.489 1.00 98.12 85 LEU A O 1
ATOM 711 N N . GLN A 1 86 ? 4.822 7.944 -4.600 1.00 98.31 86 GLN A N 1
ATOM 712 C CA . GLN A 1 86 ? 3.512 8.322 -4.060 1.00 98.31 86 GLN A CA 1
ATOM 713 C C . GLN A 1 86 ? 2.458 8.464 -5.166 1.00 98.31 86 GLN A C 1
ATOM 715 O O . GLN A 1 86 ? 1.360 7.931 -5.043 1.00 98.31 86 GLN A O 1
ATOM 720 N N . GLU A 1 87 ? 2.778 9.149 -6.268 1.00 98.56 87 GLU A N 1
ATOM 721 C CA . GLU A 1 87 ? 1.880 9.268 -7.428 1.00 98.56 87 GLU A CA 1
ATOM 722 C C . GLU A 1 87 ? 1.598 7.915 -8.096 1.00 98.56 87 GLU A C 1
ATOM 724 O O . GLU A 1 87 ? 0.503 7.697 -8.611 1.00 98.56 87 GLU A O 1
ATOM 729 N N . TRP A 1 88 ? 2.571 7.001 -8.088 1.00 98.69 88 TRP A N 1
ATOM 730 C CA . TRP A 1 88 ? 2.405 5.643 -8.598 1.00 98.69 88 TRP A CA 1
ATOM 731 C C . TRP A 1 88 ? 1.377 4.858 -7.773 1.00 98.69 88 TRP A C 1
ATOM 733 O O . TRP A 1 88 ? 0.417 4.342 -8.344 1.00 98.69 88 TRP A O 1
ATOM 743 N N . TYR A 1 89 ? 1.498 4.874 -6.439 1.00 98.81 89 TYR A N 1
ATOM 744 C CA . TYR A 1 89 ? 0.505 4.261 -5.553 1.00 98.81 89 TYR A CA 1
ATOM 745 C C . TYR A 1 89 ? -0.862 4.935 -5.662 1.00 98.81 89 TYR A C 1
ATOM 747 O O . TYR A 1 89 ? -1.854 4.231 -5.781 1.00 98.81 89 TYR A O 1
ATOM 755 N N . LYS A 1 90 ? -0.940 6.273 -5.707 1.00 98.75 90 LYS A N 1
ATOM 756 C CA . LYS A 1 90 ? -2.221 6.983 -5.886 1.00 98.75 90 LYS A CA 1
ATOM 757 C C . LYS A 1 90 ? -2.955 6.526 -7.146 1.00 98.75 90 LYS A C 1
ATOM 759 O O . LYS A 1 90 ? -4.120 6.180 -7.059 1.00 98.75 90 LYS A O 1
ATOM 764 N N . LYS A 1 91 ? -2.260 6.394 -8.282 1.00 98.81 91 LYS A N 1
ATOM 765 C CA . LYS A 1 91 ? -2.861 5.861 -9.520 1.00 98.81 91 LYS A CA 1
ATOM 766 C C . LYS A 1 91 ? -3.395 4.436 -9.364 1.00 98.81 91 LYS A C 1
ATOM 768 O O . LYS A 1 91 ? -4.420 4.107 -9.955 1.00 98.81 91 LYS A O 1
ATOM 773 N N . MET A 1 92 ? -2.687 3.585 -8.621 1.00 98.81 92 MET A N 1
ATOM 774 C CA . MET A 1 92 ? -3.150 2.232 -8.303 1.00 98.81 92 MET A CA 1
ATOM 775 C C . MET A 1 92 ? -4.402 2.280 -7.413 1.00 98.81 92 MET A C 1
ATOM 777 O O . MET A 1 92 ? -5.396 1.634 -7.731 1.00 98.81 92 MET A O 1
ATOM 781 N N . LEU A 1 93 ? -4.396 3.109 -6.365 1.00 98.88 93 LEU A N 1
ATOM 782 C CA . LEU A 1 93 ? -5.514 3.263 -5.432 1.00 98.88 93 LEU A CA 1
ATOM 783 C C . LEU A 1 93 ? -6.759 3.869 -6.107 1.00 98.88 93 LEU A C 1
ATOM 785 O O . LEU A 1 93 ? -7.861 3.372 -5.897 1.00 98.88 93 LEU A O 1
ATOM 789 N N . ASP A 1 94 ? -6.586 4.872 -6.973 1.00 98.88 94 ASP A N 1
ATOM 790 C CA . ASP A 1 94 ? -7.659 5.481 -7.773 1.00 98.88 94 ASP A CA 1
ATOM 791 C C . ASP A 1 94 ? -8.353 4.435 -8.657 1.00 98.88 94 ASP A C 1
ATOM 793 O O . ASP A 1 94 ? -9.583 4.375 -8.715 1.00 98.88 94 ASP A O 1
ATOM 797 N N . LYS A 1 95 ? -7.573 3.557 -9.307 1.00 98.81 95 LYS A N 1
ATOM 798 C CA . LYS A 1 95 ? -8.118 2.408 -10.047 1.00 98.81 95 LYS A CA 1
ATOM 799 C C . LYS A 1 95 ? -8.908 1.479 -9.118 1.00 98.81 95 LYS A C 1
ATOM 801 O O . LYS A 1 95 ? -10.024 1.096 -9.459 1.00 98.81 95 LYS A O 1
ATOM 806 N N . GLY A 1 96 ? -8.370 1.172 -7.937 1.00 98.81 96 GLY A N 1
ATOM 807 C CA . GLY A 1 96 ? -9.046 0.347 -6.932 1.00 98.81 96 GLY A CA 1
ATOM 808 C C . GLY A 1 96 ? -10.376 0.926 -6.442 1.00 98.81 96 GLY A C 1
ATOM 809 O O . GLY A 1 96 ? -11.304 0.162 -6.181 1.00 98.81 96 GLY A O 1
ATOM 810 N N . ILE A 1 97 ? -10.503 2.255 -6.361 1.00 98.75 97 ILE A N 1
ATOM 811 C CA . ILE A 1 97 ? -11.770 2.938 -6.050 1.00 98.75 97 ILE A CA 1
ATOM 812 C C . ILE A 1 97 ? -12.776 2.763 -7.193 1.00 98.75 97 ILE A C 1
ATOM 814 O O . ILE A 1 97 ? -13.925 2.388 -6.951 1.00 98.75 97 ILE A O 1
ATOM 818 N N . ILE A 1 98 ? -12.354 2.987 -8.443 1.00 98.62 98 ILE A N 1
ATOM 819 C CA . ILE A 1 98 ? -13.216 2.821 -9.630 1.00 98.62 98 ILE A CA 1
ATOM 820 C C . ILE A 1 98 ? -13.764 1.388 -9.710 1.00 98.62 98 ILE A C 1
ATOM 822 O O . ILE A 1 98 ? -14.943 1.184 -9.999 1.00 98.62 98 ILE A O 1
ATOM 826 N N . GLU A 1 99 ? -12.926 0.401 -9.398 1.00 98.38 99 GLU A N 1
ATOM 827 C CA . GLU A 1 99 ? -13.274 -1.025 -9.401 1.00 98.38 99 GLU A CA 1
ATOM 828 C C . GLU A 1 99 ? -13.964 -1.498 -8.113 1.00 98.38 99 GLU A C 1
ATOM 830 O O . GLU A 1 99 ? -14.325 -2.667 -8.002 1.00 98.38 99 GLU A O 1
ATOM 835 N N . ARG A 1 100 ? -14.207 -0.592 -7.154 1.00 98.31 100 ARG A N 1
ATOM 836 C CA . ARG A 1 100 ? -14.869 -0.862 -5.862 1.00 98.31 100 ARG A CA 1
ATOM 837 C C . ARG A 1 100 ? -14.138 -1.877 -4.976 1.00 98.31 100 ARG A C 1
ATOM 839 O O . ARG A 1 100 ? -14.731 -2.448 -4.054 1.00 98.31 100 ARG A O 1
ATOM 846 N N . ILE A 1 101 ? -12.845 -2.061 -5.210 1.00 98.56 101 ILE A N 1
ATOM 847 C CA . ILE A 1 101 ? -11.948 -2.813 -4.331 1.00 98.56 101 ILE A CA 1
ATOM 848 C C . ILE A 1 101 ? -11.698 -1.972 -3.076 1.00 98.56 101 ILE A C 1
ATOM 850 O O . ILE A 1 101 ? -11.932 -2.428 -1.958 1.00 98.56 101 ILE A O 1
ATOM 854 N N . ILE A 1 102 ? -11.347 -0.702 -3.267 1.00 98.69 102 ILE A N 1
ATOM 855 C CA . ILE A 1 102 ? -10.999 0.253 -2.211 1.00 98.69 102 ILE A CA 1
ATOM 856 C C . ILE A 1 102 ? -12.163 1.227 -2.015 1.00 98.69 102 ILE A C 1
ATOM 858 O O . ILE A 1 102 ? -12.757 1.681 -2.990 1.00 98.69 102 ILE A O 1
ATOM 862 N N . LEU A 1 103 ? -12.512 1.530 -0.763 1.00 98.31 103 LEU A N 1
ATOM 863 C CA . LEU A 1 103 ? -13.561 2.508 -0.460 1.00 98.31 103 LEU A CA 1
ATOM 864 C C . LEU A 1 103 ? -13.023 3.940 -0.575 1.00 98.31 103 LEU A C 1
ATOM 866 O O . LEU A 1 103 ? -13.567 4.756 -1.313 1.00 98.31 103 LEU A O 1
ATOM 870 N N . ASP A 1 104 ? -11.938 4.217 0.139 1.00 98.44 104 ASP A N 1
ATOM 871 C CA . ASP A 1 104 ? -11.191 5.466 0.134 1.00 98.44 104 ASP A CA 1
ATOM 872 C C . ASP A 1 104 ? -9.737 5.210 0.573 1.00 98.44 104 ASP A C 1
ATOM 874 O O . ASP A 1 104 ? -9.357 4.094 0.934 1.00 98.44 104 ASP A O 1
ATOM 878 N N . TYR A 1 105 ? -8.898 6.242 0.501 1.00 98.75 105 TYR A N 1
ATOM 879 C CA . TYR A 1 105 ? -7.569 6.233 1.104 1.00 98.75 105 TYR A CA 1
ATOM 880 C C . TYR A 1 105 ? -7.215 7.636 1.601 1.00 98.75 105 TYR A C 1
ATOM 882 O O . TYR A 1 105 ? -7.649 8.647 1.040 1.00 98.75 105 TYR A O 1
ATOM 890 N N . LYS A 1 106 ? -6.404 7.707 2.656 1.00 98.56 106 LYS A N 1
ATOM 891 C CA . LYS A 1 106 ? -5.954 8.959 3.279 1.00 98.56 106 LYS A CA 1
ATOM 892 C C . LYS A 1 106 ? -4.480 8.847 3.641 1.00 98.56 106 LYS A C 1
ATOM 894 O O . LYS A 1 106 ? -3.956 7.746 3.796 1.00 98.56 106 LYS A O 1
ATOM 899 N N . ASP A 1 107 ? -3.805 9.985 3.757 1.00 98.38 107 ASP A N 1
ATOM 900 C CA . ASP A 1 107 ? -2.532 10.010 4.471 1.00 98.38 107 ASP A CA 1
ATOM 901 C C . ASP A 1 107 ? -2.761 9.802 5.978 1.00 98.38 107 ASP A C 1
AT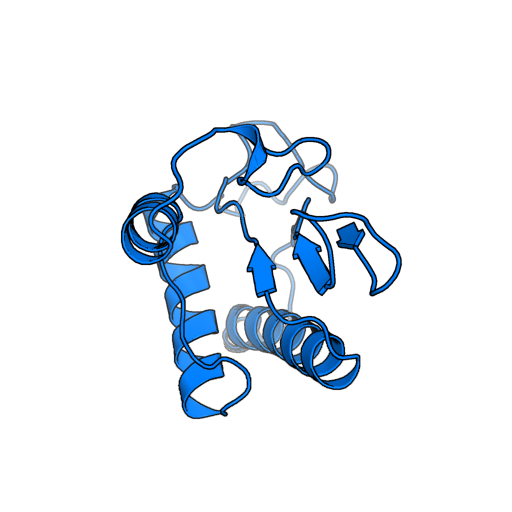OM 903 O O . ASP A 1 107 ? -3.860 10.027 6.494 1.00 98.38 107 ASP A O 1
ATOM 907 N N . ILE A 1 108 ? -1.717 9.348 6.676 1.00 98.00 108 ILE A N 1
ATOM 908 C CA . ILE A 1 108 ? -1.811 8.955 8.087 1.00 98.00 108 ILE A CA 1
ATOM 909 C C . ILE A 1 108 ? -2.219 10.115 8.999 1.00 98.00 108 ILE A C 1
ATOM 911 O O . ILE A 1 108 ? -2.974 9.904 9.943 1.00 98.00 108 ILE A O 1
ATOM 915 N N . LEU A 1 109 ? -1.778 11.343 8.698 1.00 97.88 109 LEU A N 1
ATOM 916 C CA . LEU A 1 109 ? -2.117 12.517 9.498 1.00 97.88 109 LEU A CA 1
ATOM 917 C C . LEU A 1 109 ? -3.611 12.819 9.386 1.00 97.88 109 LEU A C 1
ATOM 919 O O . LEU A 1 109 ? -4.286 12.978 10.400 1.00 97.88 109 LEU A O 1
ATOM 923 N N . LYS A 1 110 ? -4.141 12.847 8.161 1.00 98.31 110 LYS A N 1
ATOM 924 C CA . LYS A 1 110 ? -5.569 13.052 7.925 1.00 98.31 110 LYS A CA 1
ATOM 925 C C . LYS A 1 110 ? -6.413 11.958 8.583 1.00 98.31 110 LYS A C 1
ATOM 927 O O . LYS A 1 110 ? -7.408 12.284 9.223 1.00 98.31 110 LYS A O 1
ATOM 932 N N . GLN A 1 111 ? -6.012 10.688 8.464 1.00 98.06 111 GLN A N 1
ATOM 933 C CA . GLN A 1 111 ? -6.724 9.579 9.108 1.00 98.06 111 GLN A CA 1
ATOM 934 C C . GLN A 1 111 ? -6.730 9.729 10.637 1.00 98.06 111 GLN A C 1
ATOM 936 O O . GLN A 1 111 ? -7.793 9.661 11.242 1.00 98.06 111 GLN A O 1
ATOM 941 N N . ALA A 1 112 ? -5.579 10.013 11.254 1.00 97.75 112 ALA A N 1
ATOM 942 C CA . ALA A 1 112 ? -5.476 10.193 12.702 1.00 97.75 112 ALA A CA 1
ATOM 943 C C . ALA A 1 112 ? -6.326 11.366 13.221 1.00 97.75 112 ALA A C 1
ATOM 945 O O . ALA A 1 112 ? -6.939 11.262 14.283 1.00 97.75 112 ALA A O 1
ATOM 946 N N . MET A 1 113 ? -6.392 12.469 12.465 1.00 98.00 113 MET A N 1
ATOM 947 C CA . MET A 1 113 ? -7.241 13.616 12.799 1.00 98.00 113 MET A CA 1
ATOM 948 C C . MET A 1 113 ? -8.733 13.280 12.712 1.00 98.00 113 MET A C 1
ATOM 950 O O . MET A 1 113 ? -9.490 13.661 13.599 1.00 98.00 113 MET A O 1
ATOM 954 N N . GLU A 1 114 ? -9.166 12.582 11.660 1.00 97.62 114 GLU A N 1
ATOM 955 C CA . GLU A 1 114 ? -10.575 12.203 11.480 1.00 97.62 114 GLU A CA 1
ATOM 956 C C . GLU A 1 114 ? -11.033 11.150 12.500 1.00 97.62 114 GLU A C 1
ATOM 958 O O . GLU A 1 114 ? -12.163 11.223 12.985 1.00 97.62 114 GLU A O 1
ATOM 963 N N . ASP A 1 115 ? -10.142 10.234 12.888 1.00 96.38 115 ASP A N 1
ATOM 964 C CA . ASP A 1 115 ? -10.389 9.242 13.940 1.00 96.38 115 ASP A CA 1
ATOM 965 C C . ASP A 1 115 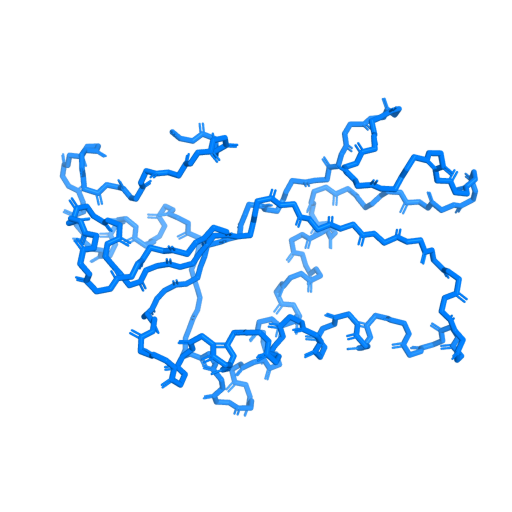? -10.305 9.840 15.357 1.00 96.38 115 ASP A C 1
ATOM 967 O O . ASP A 1 115 ? -10.663 9.173 16.325 1.00 96.38 115 ASP A O 1
ATOM 971 N N . ASN A 1 116 ? -9.884 11.104 15.494 1.00 97.31 116 ASN A N 1
ATOM 972 C CA . ASN A 1 116 ? -9.634 11.779 16.773 1.00 97.31 116 ASN A CA 1
ATOM 973 C C . ASN A 1 116 ? -8.658 11.008 17.679 1.00 97.31 116 ASN A C 1
ATOM 975 O O . ASN A 1 116 ? -8.867 10.930 18.892 1.00 97.31 116 ASN A O 1
ATOM 979 N N . ILE A 1 117 ? -7.586 10.459 17.096 1.00 96.88 117 ILE A N 1
ATOM 980 C CA . ILE A 1 117 ? -6.553 9.741 17.849 1.00 96.88 117 ILE A CA 1
ATOM 981 C C . ILE A 1 117 ? -5.954 10.668 18.910 1.00 96.88 117 ILE A C 1
ATOM 983 O O . ILE A 1 117 ? -5.428 11.741 18.602 1.00 96.88 117 ILE A O 1
ATOM 987 N N . SER A 1 118 ? -6.029 10.234 20.167 1.00 96.19 118 SER A N 1
ATOM 988 C CA . SER A 1 118 ? -5.610 11.021 21.330 1.00 96.19 118 SER A CA 1
ATOM 989 C C . SER A 1 118 ? -4.293 10.537 21.942 1.00 96.19 118 SER A C 1
ATOM 991 O O . SER A 1 118 ? -3.612 11.289 22.642 1.00 96.19 118 SER A O 1
ATOM 993 N N . SER A 1 119 ? -3.916 9.288 21.658 1.00 97.50 119 SER A N 1
ATOM 994 C CA . SER A 1 119 ? -2.731 8.618 22.182 1.00 97.50 119 SER A CA 1
ATOM 995 C C . SER A 1 119 ? -1.981 7.863 21.088 1.00 97.50 119 SER A C 1
ATOM 997 O O . SER A 1 119 ? -2.581 7.246 20.210 1.00 97.50 119 SER A O 1
ATOM 999 N N . ALA A 1 120 ? -0.650 7.831 21.190 1.00 96.56 120 ALA A N 1
ATOM 1000 C CA . ALA A 1 120 ? 0.202 7.060 20.283 1.00 96.56 120 ALA A CA 1
ATOM 1001 C C . ALA A 1 120 ? -0.136 5.556 20.282 1.00 96.56 120 ALA A C 1
ATOM 1003 O O . ALA A 1 120 ? 0.029 4.898 19.262 1.00 96.56 120 ALA A O 1
ATOM 1004 N N . ALA A 1 121 ? -0.663 5.020 21.390 1.00 97.00 121 ALA A N 1
ATOM 1005 C CA . ALA A 1 121 ? -1.050 3.611 21.501 1.00 97.00 121 ALA A CA 1
ATOM 1006 C C . ALA A 1 121 ? -2.258 3.222 20.623 1.00 97.00 121 ALA A C 1
ATOM 1008 O O . ALA A 1 121 ? -2.566 2.039 20.495 1.00 97.00 121 ALA A O 1
ATOM 1009 N N . GLU A 1 122 ? -2.963 4.199 20.045 1.00 97.50 122 GLU A N 1
ATOM 1010 C CA . GLU A 1 122 ? -4.081 3.968 19.124 1.00 97.50 122 GLU A C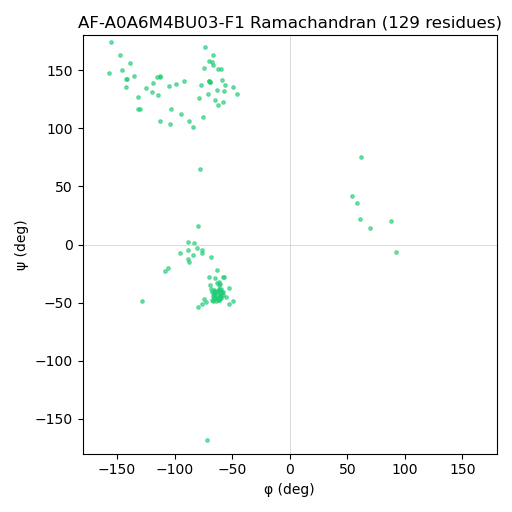A 1
ATOM 1011 C C . GLU A 1 122 ? -3.612 3.831 17.661 1.00 97.50 122 GLU A C 1
ATOM 1013 O O . GLU A 1 122 ? -4.383 3.390 16.804 1.00 97.50 122 GLU A O 1
ATOM 1018 N N . LEU A 1 123 ? -2.351 4.175 17.362 1.00 97.69 123 LEU A N 1
ATOM 1019 C CA . LEU A 1 123 ? -1.763 3.989 16.037 1.00 97.69 123 LEU A CA 1
ATOM 1020 C C . LEU A 1 123 ? -1.377 2.517 15.819 1.00 97.69 123 LEU A C 1
ATOM 1022 O O . LEU A 1 123 ? -0.816 1.895 16.723 1.00 97.69 123 LEU A O 1
ATOM 1026 N N . PRO A 1 124 ? -1.644 1.939 14.632 1.00 97.81 124 PRO A N 1
ATOM 1027 C CA . PRO A 1 124 ? -1.194 0.588 14.301 1.00 97.81 124 PRO A CA 1
ATOM 1028 C C . PRO A 1 124 ? 0.323 0.444 14.446 1.00 97.81 124 PRO A C 1
ATOM 1030 O O . PRO A 1 124 ? 1.061 1.313 13.995 1.00 97.81 124 PRO A O 1
ATOM 1033 N N . TYR A 1 125 ? 0.772 -0.664 15.033 1.00 98.12 125 TYR A N 1
ATOM 1034 C CA . TYR A 1 125 ? 2.185 -0.913 15.310 1.0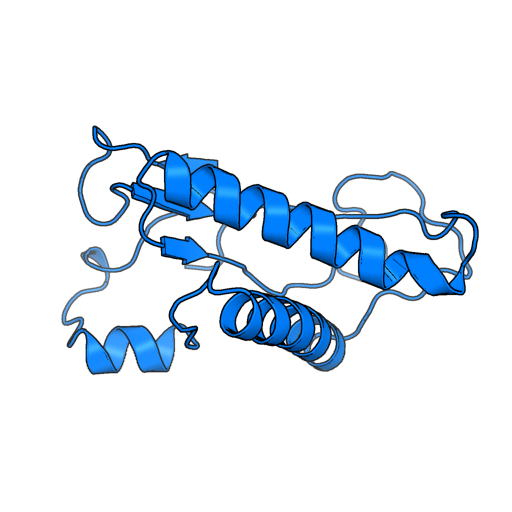0 98.12 125 TYR A CA 1
ATOM 1035 C C . TYR A 1 125 ? 2.710 -2.072 14.461 1.00 98.12 125 TYR A C 1
ATOM 1037 O O . TYR A 1 125 ? 2.362 -3.232 14.702 1.00 98.12 125 TYR A O 1
ATOM 1045 N N . PHE A 1 126 ? 3.507 -1.774 13.438 1.00 98.31 126 PHE A N 1
ATOM 1046 C CA . PHE A 1 126 ? 3.992 -2.764 12.475 1.00 98.31 126 PHE A CA 1
ATOM 1047 C C . PHE A 1 126 ? 5.498 -2.975 12.600 1.00 98.31 126 PHE A C 1
ATOM 1049 O O . PHE A 1 126 ? 6.252 -2.036 12.834 1.00 98.31 126 PHE A O 1
ATOM 1056 N N . GLU A 1 127 ? 5.950 -4.213 12.406 1.00 97.50 127 GLU A N 1
ATOM 1057 C CA . GLU A 1 127 ? 7.379 -4.526 12.479 1.00 97.50 127 GLU A CA 1
ATOM 1058 C C . GLU A 1 127 ? 8.131 -3.799 11.352 1.00 97.50 127 GLU A C 1
ATOM 1060 O O . GLU A 1 127 ? 7.802 -3.972 10.174 1.00 97.50 127 GLU A O 1
ATOM 1065 N N . GLY A 1 128 ? 9.142 -3.000 11.702 1.00 94.62 128 GLY A N 1
ATOM 1066 C CA . GLY A 1 128 ? 9.980 -2.277 10.739 1.00 94.62 128 GLY A CA 1
ATOM 1067 C C . GLY A 1 128 ? 9.287 -1.129 9.992 1.00 94.62 128 GLY A C 1
ATOM 1068 O O . GLY A 1 128 ? 9.819 -0.671 8.979 1.00 94.62 128 GLY A O 1
ATOM 1069 N N . ASP A 1 129 ? 8.112 -0.683 10.444 1.00 96.31 129 ASP A N 1
ATOM 1070 C CA . ASP A 1 129 ? 7.525 0.579 9.982 1.00 96.31 129 ASP A CA 1
ATOM 1071 C C . ASP A 1 129 ? 8.274 1.785 10.575 1.00 96.31 129 ASP A C 1
ATOM 1073 O O . ASP A 1 129 ? 9.150 1.652 11.429 1.00 96.31 129 ASP A O 1
ATOM 1077 N N . PHE A 1 130 ? 7.967 2.978 10.075 1.00 95.19 130 PHE A N 1
ATOM 1078 C CA . PHE A 1 130 ? 8.594 4.216 10.525 1.00 95.19 130 PHE A CA 1
ATOM 1079 C C . PHE A 1 130 ? 8.189 4.641 11.951 1.00 95.19 130 PHE A C 1
ATOM 1081 O O . PHE A 1 130 ? 8.958 5.357 12.596 1.00 95.19 130 PHE A O 1
ATOM 1088 N N . TRP A 1 131 ? 6.989 4.261 12.409 1.00 94.44 131 TRP A N 1
ATOM 1089 C CA . TRP A 1 131 ? 6.367 4.733 13.656 1.00 94.44 131 TRP A CA 1
ATOM 1090 C C . TRP A 1 131 ? 6.585 3.811 14.857 1.00 94.44 131 TRP A C 1
ATOM 1092 O O . TRP A 1 131 ? 6.655 2.577 14.671 1.00 94.44 131 TRP A O 1
#

Mean predicted aligned error: 2.49 Å